Protein AF-A0A1F1ZCD0-F1 (afdb_monomer_lite)

Structure (mmCIF, N/CA/C/O backbone):
data_AF-A0A1F1ZCD0-F1
#
_entry.id   AF-A0A1F1ZCD0-F1
#
loop_
_atom_site.group_PDB
_atom_site.id
_atom_site.type_symbol
_atom_site.label_atom_id
_atom_site.label_alt_id
_atom_site.label_comp_id
_atom_site.label_asym_id
_atom_site.label_entity_id
_atom_site.label_seq_id
_atom_site.pdbx_PDB_ins_code
_atom_site.Cartn_x
_atom_site.Cartn_y
_atom_site.Cartn_z
_atom_site.occupancy
_atom_site.B_iso_or_equiv
_atom_site.auth_seq_id
_atom_site.auth_comp_id
_atom_site.auth_asym_id
_atom_site.auth_atom_id
_atom_site.pdbx_PDB_model_num
ATOM 1 N N . MET A 1 1 ? 9.016 -6.287 22.571 1.00 32.62 1 MET A N 1
ATOM 2 C CA . MET A 1 1 ? 7.734 -5.557 22.523 1.00 32.62 1 MET A CA 1
ATOM 3 C C . MET A 1 1 ? 7.864 -4.524 21.415 1.00 32.62 1 MET A C 1
ATOM 5 O O . MET A 1 1 ? 8.636 -3.590 21.566 1.00 32.62 1 MET A O 1
ATOM 9 N N . THR A 1 2 ? 7.284 -4.770 20.241 1.00 46.28 2 THR A N 1
ATOM 10 C CA . THR A 1 2 ? 7.393 -3.846 19.101 1.00 46.28 2 THR A CA 1
ATOM 11 C C . THR A 1 2 ? 6.423 -2.695 19.321 1.00 46.28 2 THR A C 1
ATOM 13 O O . THR A 1 2 ? 5.242 -2.937 19.554 1.00 46.28 2 THR A O 1
ATOM 16 N N . VAL A 1 3 ? 6.918 -1.459 19.283 1.00 50.62 3 VAL A N 1
ATOM 17 C CA . VAL A 1 3 ? 6.079 -0.264 19.415 1.00 50.62 3 VAL A CA 1
ATOM 18 C C . VAL A 1 3 ? 5.103 -0.235 18.228 1.00 50.62 3 VAL A C 1
ATOM 20 O O . VAL A 1 3 ? 5.565 -0.312 17.084 1.00 50.62 3 VAL A O 1
ATOM 23 N N . PRO A 1 4 ? 3.777 -0.183 18.448 1.00 58.84 4 PRO A N 1
ATOM 24 C CA . PRO A 1 4 ? 2.829 0.024 17.362 1.00 58.84 4 PRO A CA 1
ATOM 25 C C . PRO A 1 4 ? 3.123 1.377 16.712 1.00 58.84 4 PRO A C 1
ATOM 27 O O . PRO A 1 4 ? 3.091 2.413 17.372 1.00 58.84 4 PRO A O 1
ATOM 30 N N . HIS A 1 5 ? 3.451 1.358 15.423 1.00 78.00 5 HIS A N 1
ATOM 31 C CA . HIS A 1 5 ? 3.676 2.581 14.663 1.00 78.00 5 HIS A CA 1
ATOM 32 C C . HIS A 1 5 ? 2.326 3.061 14.137 1.00 78.00 5 HIS A C 1
ATOM 34 O O . HIS A 1 5 ? 1.617 2.310 13.464 1.00 78.00 5 HIS A O 1
ATOM 40 N N . THR A 1 6 ? 1.956 4.292 14.483 1.00 87.25 6 THR A N 1
ATOM 41 C CA . THR A 1 6 ? 0.772 4.944 13.917 1.00 87.25 6 THR A CA 1
ATOM 42 C C . THR A 1 6 ? 1.203 5.750 12.705 1.00 87.25 6 THR A C 1
ATOM 44 O O . THR A 1 6 ? 2.206 6.459 12.762 1.00 87.25 6 THR A O 1
ATOM 47 N N . ILE A 1 7 ? 0.450 5.630 11.619 1.00 87.25 7 ILE A N 1
ATOM 48 C CA . ILE A 1 7 ? 0.625 6.432 10.410 1.00 87.25 7 ILE A CA 1
ATOM 49 C C . ILE A 1 7 ? -0.662 7.193 10.130 1.00 87.25 7 ILE A C 1
ATOM 51 O O . ILE A 1 7 ? -1.746 6.694 10.428 1.00 87.25 7 ILE A O 1
ATOM 55 N N . THR A 1 8 ? -0.539 8.378 9.544 1.00 88.06 8 THR A N 1
ATOM 56 C CA . THR A 1 8 ? -1.686 9.191 9.138 1.00 88.06 8 THR A CA 1
ATOM 57 C C . THR A 1 8 ? -1.615 9.414 7.640 1.00 88.06 8 THR A C 1
ATOM 59 O O . THR A 1 8 ? -0.640 9.973 7.144 1.00 88.06 8 THR A O 1
ATOM 62 N N . ILE A 1 9 ? -2.643 8.977 6.919 1.00 86.19 9 ILE A N 1
ATOM 63 C CA . ILE A 1 9 ? -2.726 9.076 5.460 1.00 86.19 9 ILE A CA 1
ATOM 64 C C . ILE A 1 9 ? -4.012 9.801 5.116 1.00 86.19 9 ILE A C 1
ATOM 66 O O . ILE A 1 9 ? -5.084 9.396 5.556 1.00 86.19 9 ILE A O 1
ATOM 70 N N . ALA A 1 10 ? -3.897 10.907 4.381 1.00 84.88 10 ALA A N 1
ATOM 71 C CA . ALA A 1 10 ? -5.025 11.778 4.068 1.00 84.88 10 ALA A CA 1
ATOM 72 C C . ALA A 1 10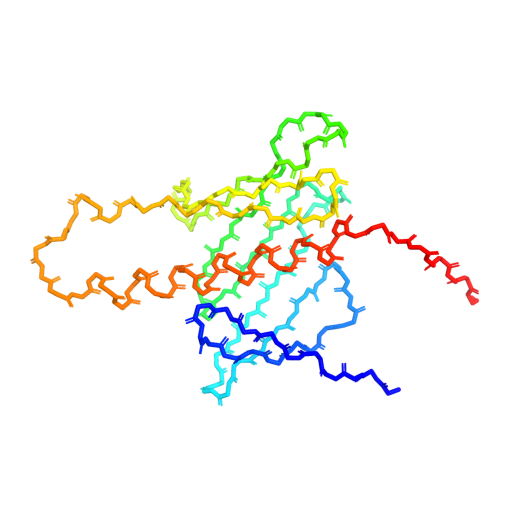 ? -5.867 12.137 5.316 1.00 84.88 10 ALA A C 1
ATOM 74 O O . ALA A 1 10 ? -7.065 12.338 5.216 1.00 84.88 10 ALA A O 1
ATOM 75 N N . GLY A 1 11 ? -5.288 12.207 6.519 1.00 83.50 11 GLY A N 1
ATOM 76 C CA . GLY A 1 11 ? -6.024 12.473 7.768 1.00 83.50 11 GLY A CA 1
ATOM 77 C C . GLY A 1 11 ? -6.704 11.256 8.417 1.00 83.50 11 GLY A C 1
ATOM 78 O O . GLY A 1 11 ? -7.352 11.415 9.447 1.00 83.50 11 GLY A O 1
ATOM 79 N N . VAL A 1 12 ? -6.543 10.049 7.868 1.00 87.00 12 VAL A N 1
ATOM 80 C CA . VAL A 1 12 ? -6.956 8.783 8.491 1.00 87.00 12 VAL A CA 1
ATOM 81 C C . VAL A 1 12 ? -5.775 8.175 9.241 1.00 87.00 12 VAL A C 1
ATOM 83 O O . VAL A 1 12 ? -4.730 7.899 8.651 1.00 87.00 12 VAL A O 1
ATOM 86 N N . SER A 1 13 ? -5.944 7.951 10.545 1.00 90.62 13 SER A N 1
ATOM 87 C CA . SER A 1 13 ? -4.932 7.312 11.391 1.00 90.62 13 SER A CA 1
ATOM 88 C C . SER A 1 13 ? -5.066 5.791 11.366 1.00 90.62 13 SER A C 1
ATOM 90 O O . SER A 1 13 ? -6.146 5.239 11.591 1.00 90.62 13 SER A O 1
ATOM 92 N N . MET A 1 14 ? -3.948 5.104 11.148 1.00 92.31 14 MET A N 1
ATOM 93 C CA . MET A 1 14 ? -3.869 3.649 11.071 1.00 92.31 14 MET A CA 1
ATOM 94 C C . MET A 1 14 ? -2.786 3.134 12.013 1.00 92.31 14 MET A C 1
ATOM 96 O O . MET A 1 14 ? -1.667 3.645 12.034 1.00 92.31 14 MET A O 1
ATOM 100 N N . VAL A 1 15 ? -3.099 2.080 12.761 1.00 91.88 15 VAL A N 1
ATOM 101 C CA . VAL A 1 15 ? -2.141 1.377 13.614 1.00 91.88 15 VAL A CA 1
ATOM 102 C C . VAL A 1 15 ? -1.542 0.218 12.833 1.00 91.88 15 VAL A C 1
ATOM 104 O O . VAL A 1 15 ? -2.240 -0.734 12.470 1.00 91.88 15 VAL A O 1
ATOM 107 N N . VAL A 1 16 ? -0.235 0.273 12.596 1.00 89.00 16 VAL A N 1
ATOM 108 C CA . VAL A 1 16 ? 0.513 -0.789 11.925 1.00 89.00 16 VAL A CA 1
ATOM 109 C C . VAL A 1 16 ? 0.771 -1.926 12.908 1.00 89.00 16 VAL A C 1
ATOM 111 O O . VAL A 1 16 ? 1.359 -1.745 13.974 1.00 89.00 16 VAL A O 1
ATOM 114 N N . LYS A 1 17 ? 0.351 -3.132 12.522 1.00 85.69 17 LYS A N 1
ATOM 115 C CA . LYS A 1 17 ? 0.428 -4.357 13.334 1.00 85.69 17 LYS A CA 1
ATOM 116 C C . LYS A 1 17 ? 1.480 -5.351 12.833 1.00 85.69 17 LYS A C 1
ATOM 118 O O . LYS A 1 17 ? 1.595 -6.448 13.381 1.00 85.69 17 LYS A O 1
ATOM 123 N N . SER A 1 18 ? 2.202 -5.037 11.756 1.00 79.19 18 SER A N 1
ATOM 124 C CA . SER A 1 18 ? 3.161 -5.969 11.158 1.00 79.19 18 SER A CA 1
ATOM 125 C C . SER A 1 18 ? 4.600 -5.721 11.587 1.00 79.19 18 SER A C 1
ATOM 127 O O . SER A 1 18 ? 5.046 -4.590 11.727 1.00 79.19 18 SER A O 1
ATOM 129 N N . THR A 1 19 ? 5.336 -6.821 11.726 1.00 69.00 19 THR A N 1
ATOM 130 C CA . THR A 1 19 ? 6.792 -6.860 11.895 1.00 69.00 19 THR A CA 1
ATOM 131 C C . THR A 1 19 ? 7.498 -7.468 10.680 1.00 69.00 19 THR A C 1
ATOM 133 O O . THR A 1 19 ? 8.717 -7.620 10.689 1.00 69.00 19 THR A O 1
ATOM 136 N N . LYS A 1 20 ? 6.749 -7.854 9.633 1.00 76.12 20 LYS A N 1
ATOM 137 C CA . LYS A 1 20 ? 7.264 -8.560 8.451 1.00 76.12 20 LYS A CA 1
ATOM 138 C C . LYS A 1 20 ? 7.033 -7.737 7.189 1.00 76.12 20 LYS A C 1
ATOM 140 O O . LYS A 1 20 ? 5.891 -7.545 6.778 1.00 76.12 20 LYS A O 1
ATOM 145 N N . ALA A 1 21 ? 8.116 -7.355 6.515 1.00 71.44 21 ALA A N 1
ATOM 146 C CA . ALA A 1 21 ? 8.054 -6.608 5.257 1.00 71.44 21 ALA A CA 1
ATOM 147 C C . ALA A 1 21 ? 7.330 -7.373 4.131 1.00 71.44 21 ALA A C 1
ATOM 149 O O . ALA A 1 21 ? 6.725 -6.781 3.249 1.00 71.44 21 ALA A O 1
ATOM 150 N N . THR A 1 22 ? 7.319 -8.707 4.161 1.00 79.06 22 THR A N 1
ATOM 151 C CA . THR A 1 22 ? 6.613 -9.516 3.152 1.00 79.06 22 THR A CA 1
ATOM 152 C C . THR A 1 22 ? 5.094 -9.542 3.324 1.00 79.06 22 THR A C 1
ATOM 154 O O . THR A 1 22 ? 4.396 -9.986 2.410 1.00 79.06 22 THR A O 1
ATOM 157 N N . HIS A 1 23 ? 4.583 -9.086 4.471 1.00 86.56 23 HIS A N 1
ATOM 158 C CA . HIS A 1 23 ? 3.162 -9.062 4.793 1.00 86.56 23 HIS A CA 1
ATOM 159 C C . HIS A 1 23 ? 2.867 -7.924 5.780 1.00 86.56 23 HIS A C 1
ATOM 161 O O . HIS A 1 23 ? 2.802 -8.126 6.995 1.00 86.56 23 HIS A O 1
ATOM 167 N N . VAL A 1 24 ? 2.705 -6.714 5.257 1.00 89.75 24 VAL A N 1
ATOM 168 C CA . VAL A 1 24 ? 2.372 -5.519 6.038 1.00 89.75 24 VAL A CA 1
ATOM 169 C C . VAL A 1 24 ? 0.877 -5.519 6.346 1.00 89.75 24 VAL A C 1
ATOM 171 O O . VAL A 1 24 ? 0.069 -5.926 5.515 1.00 89.75 24 VAL A O 1
ATOM 174 N N . ARG A 1 25 ? 0.509 -5.109 7.563 1.00 92.56 25 ARG A N 1
ATOM 175 C CA . ARG A 1 25 ? -0.874 -5.079 8.051 1.00 92.56 25 ARG A CA 1
ATOM 176 C C . ARG A 1 25 ? -1.089 -3.838 8.901 1.00 92.56 25 ARG A C 1
ATOM 178 O O . ARG A 1 25 ? -0.258 -3.558 9.769 1.00 92.56 25 ARG A O 1
ATOM 185 N N . ALA A 1 26 ? -2.205 -3.160 8.696 1.00 92.38 26 ALA A N 1
ATOM 186 C CA . ALA A 1 26 ? -2.648 -2.034 9.498 1.00 92.38 26 ALA A CA 1
ATOM 187 C C . ALA A 1 26 ? -4.157 -2.112 9.748 1.00 92.38 26 ALA A C 1
ATOM 189 O O . ALA A 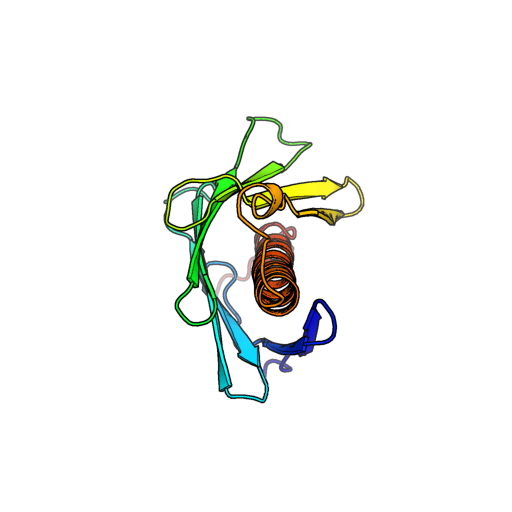1 26 ? -4.887 -2.813 9.046 1.00 92.38 26 ALA A O 1
ATOM 190 N N . SER A 1 27 ? -4.618 -1.405 10.772 1.00 94.56 27 SER A N 1
ATOM 191 C CA . SER A 1 27 ? -6.043 -1.197 11.013 1.00 94.56 27 SER A CA 1
ATOM 192 C C . SER A 1 27 ? -6.295 0.223 11.475 1.00 94.56 27 SER A C 1
ATOM 194 O O . SER A 1 27 ? -5.525 0.751 12.279 1.00 94.56 27 SER A O 1
ATOM 196 N N . THR A 1 28 ? -7.379 0.812 11.009 1.00 92.94 28 THR A N 1
ATOM 197 C CA . THR A 1 28 ? -7.871 2.108 11.474 1.00 92.94 28 THR A CA 1
ATOM 198 C C . THR A 1 28 ? -8.642 1.962 12.788 1.00 92.94 28 THR A C 1
ATOM 200 O O . THR A 1 28 ? -8.891 0.851 13.267 1.00 92.94 28 THR A O 1
ATOM 203 N N . ILE A 1 29 ? -9.009 3.091 13.399 1.00 88.62 29 ILE A N 1
ATOM 204 C CA . ILE A 1 29 ? -9.778 3.102 14.652 1.00 88.62 29 ILE A CA 1
ATOM 205 C C . ILE A 1 29 ? -11.238 2.665 14.470 1.00 88.62 29 ILE A C 1
ATOM 207 O O . ILE A 1 29 ? -11.814 2.082 15.381 1.00 88.62 29 ILE A O 1
ATOM 211 N N . ASP A 1 30 ? -11.808 2.885 13.284 1.00 88.88 30 ASP A N 1
ATOM 212 C CA . ASP A 1 30 ? -13.138 2.412 12.883 1.00 88.88 30 ASP A CA 1
ATOM 213 C C . ASP A 1 30 ? -13.149 0.926 12.480 1.00 88.88 30 ASP A C 1
ATOM 215 O O . ASP A 1 30 ? -14.192 0.386 12.132 1.00 88.88 30 ASP A O 1
ATOM 219 N N . GLY A 1 31 ? -12.004 0.240 12.566 1.00 91.00 31 GLY A N 1
ATOM 220 C CA . GLY A 1 31 ? -11.909 -1.210 12.402 1.00 91.00 31 GLY A CA 1
ATOM 221 C C . GLY A 1 31 ? -11.615 -1.689 10.982 1.00 91.00 31 GLY A C 1
ATOM 222 O O . GLY A 1 31 ? -11.397 -2.889 10.804 1.00 91.00 31 GLY A O 1
ATOM 223 N N . ARG A 1 32 ? -11.522 -0.789 9.993 1.00 94.56 32 ARG A N 1
ATOM 224 C CA . ARG A 1 32 ? -11.119 -1.149 8.626 1.00 94.56 32 ARG A CA 1
ATOM 225 C C . ARG A 1 32 ? -9.717 -1.746 8.629 1.00 94.56 32 ARG A C 1
ATOM 227 O O . ARG A 1 32 ? -8.813 -1.289 9.341 1.00 94.56 32 ARG A O 1
ATOM 234 N N . THR A 1 33 ? -9.523 -2.778 7.818 1.00 95.69 33 THR A N 1
ATOM 235 C CA . THR A 1 33 ? -8.268 -3.535 7.777 1.00 95.69 33 THR A CA 1
ATOM 236 C C . THR A 1 33 ? -7.556 -3.374 6.454 1.00 95.69 33 THR A C 1
ATOM 238 O O . THR A 1 33 ? -8.176 -3.433 5.402 1.00 95.69 33 THR A O 1
ATOM 241 N N . TYR A 1 34 ? -6.236 -3.240 6.518 1.00 95.69 34 TYR A N 1
ATOM 242 C CA . TYR A 1 34 ? -5.400 -3.004 5.352 1.00 95.69 34 TYR A CA 1
ATOM 243 C C . TYR A 1 34 ? -4.231 -3.970 5.369 1.00 95.69 34 TYR A C 1
ATOM 245 O O . TYR A 1 34 ? -3.553 -4.131 6.391 1.00 95.69 34 TYR A O 1
ATOM 253 N N . THR A 1 35 ? -3.980 -4.626 4.244 1.00 95.12 35 THR A N 1
ATOM 254 C CA . THR A 1 35 ? -2.882 -5.579 4.104 1.00 95.12 35 THR A CA 1
ATOM 255 C C . THR A 1 35 ? -2.144 -5.364 2.793 1.00 95.12 35 THR A C 1
ATOM 257 O O . THR A 1 35 ? -2.750 -5.046 1.779 1.00 95.12 35 THR A O 1
ATOM 260 N N . LEU A 1 36 ? -0.826 -5.551 2.807 1.00 92.75 36 LEU A N 1
ATOM 261 C CA . LEU A 1 36 ? 0.003 -5.636 1.609 1.00 92.75 36 LEU A CA 1
ATOM 262 C C . LEU A 1 36 ? 0.862 -6.890 1.722 1.00 92.75 36 LEU A C 1
ATOM 264 O O . LEU A 1 36 ? 1.660 -7.027 2.652 1.00 92.75 36 LEU A O 1
ATOM 268 N N . ARG A 1 37 ? 0.726 -7.809 0.769 1.00 91.31 37 ARG A N 1
ATOM 269 C CA . ARG A 1 37 ? 1.463 -9.075 0.754 1.00 91.31 37 ARG A CA 1
ATOM 270 C C . ARG A 1 37 ? 2.263 -9.251 -0.523 1.00 91.31 37 ARG A C 1
ATOM 272 O O . ARG A 1 37 ? 1.789 -8.974 -1.626 1.00 91.31 37 ARG A O 1
ATOM 279 N N . LYS A 1 38 ? 3.475 -9.779 -0.379 1.00 86.88 38 LYS A N 1
ATOM 280 C CA . LYS A 1 38 ? 4.294 -10.216 -1.510 1.00 86.88 38 LYS A CA 1
ATOM 281 C C . LYS A 1 38 ? 3.618 -11.412 -2.189 1.00 86.88 38 LYS A C 1
ATOM 283 O O . LYS A 1 38 ? 3.196 -12.346 -1.508 1.00 86.88 38 LYS A O 1
ATOM 288 N N . ARG A 1 39 ? 3.514 -11.399 -3.522 1.00 83.38 39 ARG A N 1
ATOM 289 C CA . ARG A 1 39 ? 2.900 -12.496 -4.303 1.00 83.38 39 ARG A CA 1
ATOM 290 C C . ARG A 1 39 ? 3.898 -13.260 -5.175 1.00 83.38 39 ARG A C 1
ATOM 292 O O . ARG A 1 39 ? 3.621 -14.389 -5.557 1.00 83.38 39 ARG A O 1
ATOM 299 N N . SER A 1 40 ? 5.035 -12.662 -5.513 1.00 74.00 40 SER A N 1
ATOM 300 C CA . SER A 1 40 ? 6.080 -13.296 -6.326 1.00 74.00 40 SER A CA 1
ATOM 301 C C . SER A 1 40 ? 7.263 -13.772 -5.480 1.00 74.00 40 SER A C 1
ATOM 303 O O . SER A 1 40 ? 7.457 -13.317 -4.355 1.00 74.00 40 SER A O 1
ATOM 305 N N . ILE A 1 41 ? 8.085 -14.669 -6.033 1.00 62.06 41 ILE A N 1
ATOM 306 C CA . ILE A 1 41 ? 9.357 -15.089 -5.417 1.00 62.06 41 ILE A CA 1
ATOM 307 C C . ILE A 1 41 ? 10.318 -13.890 -5.339 1.00 62.06 41 ILE A C 1
ATOM 309 O O . ILE A 1 41 ? 10.946 -13.644 -4.309 1.00 62.06 41 ILE A O 1
ATOM 313 N N . THR A 1 42 ? 10.346 -13.057 -6.380 1.00 62.97 42 THR A N 1
ATOM 314 C CA . THR A 1 42 ? 11.007 -11.744 -6.387 1.00 62.97 42 THR A CA 1
ATOM 315 C C . THR A 1 42 ? 10.118 -10.680 -5.730 1.00 62.97 42 THR A C 1
ATOM 317 O O . THR A 1 42 ? 8.907 -10.854 -5.629 1.00 62.97 42 THR A O 1
ATOM 320 N N . VAL A 1 43 ? 10.658 -9.546 -5.273 1.00 66.81 43 VAL A N 1
ATOM 321 C CA . VAL A 1 43 ? 9.868 -8.396 -4.749 1.00 66.81 43 VAL A CA 1
ATOM 322 C C . VAL A 1 43 ? 9.186 -7.580 -5.866 1.00 66.81 43 VAL A C 1
ATOM 324 O O . VAL A 1 43 ? 8.981 -6.376 -5.755 1.00 66.81 43 VAL A O 1
ATOM 327 N N . SER A 1 44 ? 8.852 -8.233 -6.981 1.00 75.88 44 SER A N 1
ATOM 328 C CA . SER A 1 44 ? 8.345 -7.583 -8.193 1.00 75.88 44 SER A CA 1
ATOM 329 C C . SER A 1 44 ? 6.830 -7.369 -8.183 1.00 75.88 44 SER A C 1
ATOM 331 O O . SER A 1 44 ? 6.357 -6.488 -8.899 1.00 75.88 44 SER A O 1
ATOM 333 N N . LYS A 1 45 ? 6.071 -8.158 -7.406 1.00 86.94 45 LYS A N 1
ATOM 334 C CA . LYS A 1 45 ? 4.605 -8.101 -7.348 1.00 86.94 45 LYS A CA 1
ATOM 335 C C . LYS A 1 45 ? 4.079 -8.207 -5.918 1.00 86.94 45 LYS A C 1
ATOM 337 O O . LYS A 1 45 ? 4.357 -9.181 -5.209 1.00 86.94 45 LYS A O 1
ATOM 342 N N . TYR A 1 46 ? 3.245 -7.243 -5.553 1.00 90.81 46 TYR A N 1
ATOM 343 C CA . TYR A 1 46 ? 2.497 -7.195 -4.304 1.00 90.81 46 TYR A CA 1
ATOM 344 C C . TYR A 1 46 ? 1.000 -7.126 -4.589 1.00 90.81 46 TYR A C 1
ATOM 346 O O . TYR A 1 46 ? 0.580 -6.633 -5.635 1.00 90.81 46 TYR A O 1
ATOM 354 N N . VAL A 1 47 ? 0.210 -7.646 -3.656 1.00 94.62 47 VAL A N 1
ATOM 355 C CA . VAL A 1 47 ? -1.245 -7.491 -3.634 1.00 94.62 47 VAL A CA 1
ATOM 356 C C . VAL A 1 47 ? -1.613 -6.778 -2.351 1.00 94.62 47 VAL A C 1
ATOM 358 O O . VAL A 1 47 ? -1.140 -7.183 -1.285 1.00 94.62 47 VAL A O 1
ATOM 361 N N . ALA A 1 48 ? -2.429 -5.742 -2.475 1.00 95.62 48 ALA A N 1
ATOM 362 C CA . ALA A 1 48 ? -3.043 -5.073 -1.350 1.00 95.62 48 ALA A CA 1
ATOM 363 C C . ALA A 1 48 ? -4.518 -5.455 -1.248 1.00 95.62 48 ALA A C 1
ATOM 365 O O . ALA A 1 48 ? -5.174 -5.670 -2.267 1.00 95.62 48 ALA A O 1
ATOM 366 N N . ASP A 1 49 ? -4.996 -5.536 -0.018 1.00 96.81 49 ASP A N 1
ATOM 367 C CA . ASP A 1 49 ? -6.410 -5.595 0.329 1.00 96.81 49 ASP A CA 1
ATOM 368 C C . ASP A 1 49 ? -6.652 -4.461 1.322 1.00 96.81 49 ASP A C 1
ATOM 370 O O . ASP A 1 49 ? -6.122 -4.491 2.438 1.00 96.81 49 ASP A O 1
ATOM 374 N N . CYS A 1 50 ? -7.354 -3.432 0.863 1.00 95.62 50 CYS A N 1
ATOM 375 C CA . CYS A 1 50 ? -7.699 -2.247 1.624 1.00 95.62 50 CYS A CA 1
ATOM 376 C C . CYS A 1 50 ? -9.200 -2.297 1.892 1.00 95.62 50 CYS A C 1
ATOM 378 O O . CYS A 1 50 ? -9.996 -1.858 1.069 1.00 95.62 50 CYS A O 1
ATOM 380 N N . ASP A 1 51 ? -9.588 -2.887 3.022 1.00 95.31 51 ASP A N 1
ATOM 381 C CA . ASP A 1 51 ? -10.988 -3.013 3.433 1.00 95.31 51 ASP A CA 1
ATOM 382 C C . ASP A 1 51 ? -11.876 -3.684 2.360 1.00 95.31 51 ASP A C 1
ATOM 384 O O . ASP A 1 51 ? -12.972 -3.229 2.043 1.00 95.31 51 ASP A O 1
ATOM 388 N N . GLY A 1 52 ? -11.364 -4.752 1.738 1.00 94.19 52 GLY A N 1
ATOM 389 C CA . GLY A 1 52 ? -12.019 -5.489 0.657 1.00 94.19 52 GLY A CA 1
ATOM 390 C C . GLY A 1 52 ? -11.702 -4.972 -0.750 1.00 94.19 52 GLY A C 1
ATOM 391 O O . GLY A 1 52 ? -11.972 -5.674 -1.728 1.00 94.19 52 GLY A O 1
ATOM 392 N N . ARG A 1 53 ? -11.095 -3.784 -0.889 1.00 95.69 53 ARG A N 1
ATOM 393 C CA . ARG A 1 53 ? -10.667 -3.229 -2.183 1.00 95.69 53 ARG A CA 1
ATOM 394 C C . ARG A 1 53 ? -9.294 -3.776 -2.554 1.00 95.69 53 ARG A C 1
ATOM 396 O O . ARG A 1 53 ? -8.309 -3.589 -1.838 1.00 95.69 53 ARG A O 1
ATOM 403 N N . ILE A 1 54 ? -9.231 -4.490 -3.675 1.00 96.25 54 ILE A N 1
ATOM 404 C CA . ILE A 1 54 ? -8.028 -5.210 -4.092 1.00 96.25 54 ILE A CA 1
ATOM 405 C C . ILE A 1 54 ? -7.201 -4.374 -5.058 1.00 96.25 54 ILE A C 1
ATOM 407 O O . ILE A 1 54 ? -7.700 -3.916 -6.083 1.00 96.25 54 ILE A O 1
ATOM 411 N N . TYR A 1 55 ? -5.902 -4.291 -4.777 1.00 95.75 55 TYR A N 1
ATOM 412 C CA . TYR A 1 55 ? -4.935 -3.641 -5.651 1.00 95.75 55 TYR A CA 1
ATOM 413 C C . TYR A 1 55 ? -3.743 -4.543 -5.943 1.00 95.75 55 TYR A C 1
ATOM 415 O O . TYR A 1 55 ? -3.344 -5.392 -5.141 1.00 95.75 55 TYR A O 1
ATOM 423 N N . THR A 1 56 ? -3.114 -4.332 -7.094 1.00 95.12 56 THR A N 1
ATOM 424 C CA . THR A 1 56 ? -1.836 -4.953 -7.442 1.00 95.12 56 THR A CA 1
ATOM 425 C C . THR A 1 56 ? -0.777 -3.884 -7.639 1.00 95.12 56 THR A C 1
ATOM 427 O O . THR A 1 56 ? -0.911 -3.043 -8.519 1.00 95.12 56 THR A O 1
ATOM 430 N N . ALA A 1 57 ? 0.324 -3.971 -6.891 1.00 92.25 57 ALA A N 1
ATOM 431 C CA . ALA A 1 57 ? 1.502 -3.139 -7.113 1.00 92.25 57 ALA A CA 1
ATOM 432 C C . ALA A 1 57 ? 2.591 -3.951 -7.824 1.00 92.25 57 ALA A C 1
ATOM 434 O O . ALA A 1 57 ? 3.024 -5.003 -7.334 1.00 92.25 57 ALA A O 1
ATOM 435 N N . ARG A 1 58 ? 3.043 -3.476 -8.985 1.00 90.00 58 ARG A N 1
ATOM 436 C CA . ARG A 1 58 ? 4.056 -4.148 -9.810 1.00 90.00 58 ARG A CA 1
ATOM 437 C C . ARG A 1 58 ? 5.226 -3.226 -10.104 1.00 90.00 58 ARG A C 1
ATOM 439 O O . ARG A 1 58 ? 5.026 -2.062 -10.439 1.00 90.00 58 ARG A O 1
ATOM 446 N N . ARG A 1 59 ? 6.450 -3.748 -10.024 1.00 85.06 59 ARG A N 1
ATOM 447 C CA . ARG A 1 59 ? 7.640 -2.999 -10.450 1.00 85.06 59 ARG A CA 1
ATOM 448 C C . ARG A 1 59 ? 7.607 -2.792 -11.965 1.00 85.06 59 ARG A C 1
ATOM 450 O O . ARG A 1 59 ? 7.336 -3.736 -12.708 1.00 85.06 59 ARG A O 1
ATOM 457 N N . ARG A 1 60 ? 7.915 -1.577 -12.412 1.00 80.06 60 ARG A N 1
ATOM 458 C CA . ARG A 1 60 ? 8.100 -1.237 -13.828 1.00 80.06 60 ARG A CA 1
ATOM 459 C C . ARG A 1 60 ? 9.504 -0.709 -14.054 1.00 80.06 60 ARG A C 1
ATOM 461 O O . ARG A 1 60 ? 9.973 0.147 -13.316 1.00 80.06 60 ARG A O 1
ATOM 468 N N . GLY A 1 61 ? 10.137 -1.215 -15.107 1.00 65.56 61 GLY A N 1
ATOM 469 C CA . GLY A 1 61 ? 11.521 -0.897 -15.440 1.00 65.56 61 GLY A CA 1
ATOM 470 C C . GLY A 1 61 ? 12.532 -1.770 -14.694 1.00 65.56 61 GLY A C 1
ATOM 471 O O . GLY A 1 61 ? 12.275 -2.293 -13.609 1.00 65.56 61 GLY A O 1
ATOM 472 N N . SER A 1 62 ? 13.693 -1.947 -15.319 1.00 57.66 62 SER A N 1
ATOM 473 C CA . SER A 1 62 ? 14.833 -2.711 -14.802 1.00 57.66 62 SER A CA 1
ATOM 474 C C . SER A 1 62 ? 15.849 -1.841 -14.057 1.00 57.66 62 SER A C 1
ATOM 476 O O . SER A 1 62 ? 16.817 -2.376 -13.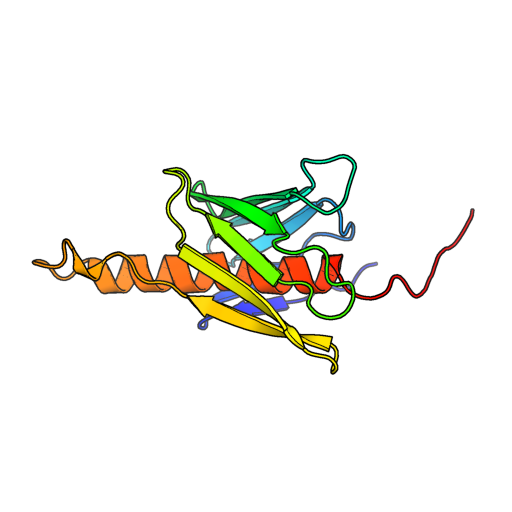521 1.00 57.66 62 SER A O 1
ATOM 478 N N . SER A 1 63 ? 15.640 -0.517 -14.003 1.00 63.16 63 SER A N 1
ATOM 479 C CA . SER A 1 63 ? 16.606 0.405 -13.406 1.00 63.16 63 SER A CA 1
ATOM 480 C C . SER A 1 63 ? 16.773 0.132 -11.902 1.00 63.16 63 SER A C 1
ATOM 482 O O . SER A 1 63 ? 15.782 0.127 -11.158 1.00 63.1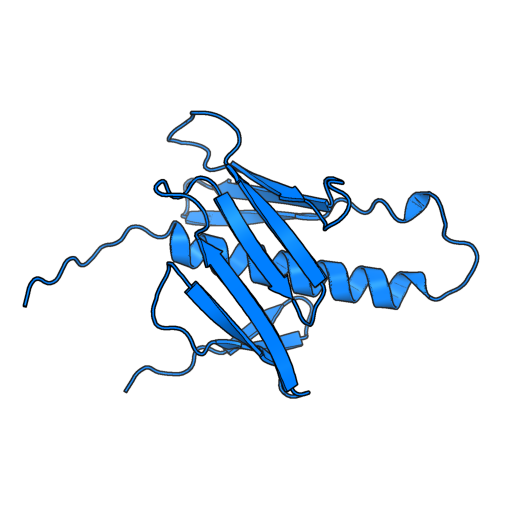6 63 SER A O 1
ATOM 484 N N . PRO A 1 64 ? 18.009 -0.097 -11.423 1.00 60.50 64 PRO A N 1
ATOM 485 C CA . PRO A 1 64 ? 18.307 -0.186 -9.995 1.00 60.50 64 PRO A CA 1
ATOM 486 C C . PRO A 1 64 ? 18.105 1.148 -9.267 1.00 60.50 64 PRO A C 1
ATOM 488 O O . PRO A 1 64 ? 17.828 1.135 -8.071 1.00 60.50 64 PRO A O 1
ATOM 491 N N . LEU A 1 65 ? 18.228 2.266 -9.995 1.00 59.81 65 LEU A N 1
ATOM 492 C CA . LEU A 1 65 ? 18.205 3.631 -9.461 1.00 59.81 65 LEU A CA 1
ATOM 493 C C . LEU A 1 65 ? 16.784 4.178 -9.281 1.00 59.81 65 LEU A C 1
ATOM 495 O O . LEU A 1 65 ? 16.546 4.948 -8.362 1.00 59.81 65 LEU A O 1
ATOM 499 N N . HIS A 1 66 ? 15.832 3.731 -10.106 1.00 62.16 66 HIS A N 1
ATOM 500 C CA . HIS A 1 66 ? 14.433 4.165 -10.043 1.00 62.16 66 HIS A CA 1
ATOM 501 C C . HIS A 1 66 ? 13.533 2.962 -9.769 1.00 62.16 66 HIS A C 1
ATOM 503 O O . HIS A 1 66 ? 13.183 2.187 -10.666 1.00 62.16 66 HIS A O 1
ATOM 509 N N . LYS A 1 67 ? 13.160 2.772 -8.500 1.00 74.19 67 LYS A N 1
ATOM 510 C CA . LYS A 1 67 ? 12.228 1.713 -8.086 1.00 74.19 67 LYS A CA 1
ATOM 511 C C . LYS A 1 67 ? 10.784 2.170 -8.313 1.00 74.19 67 LYS A C 1
ATOM 513 O O . LYS A 1 67 ? 10.030 2.385 -7.369 1.00 74.19 67 LYS A O 1
ATOM 518 N N . ARG A 1 68 ? 10.383 2.308 -9.580 1.00 85.50 68 ARG A N 1
ATOM 519 C CA . ARG A 1 68 ? 9.005 2.675 -9.926 1.00 85.50 68 ARG A CA 1
ATOM 520 C C . ARG A 1 68 ? 8.054 1.489 -9.777 1.00 85.50 68 ARG A C 1
ATOM 522 O O . ARG A 1 68 ? 8.360 0.372 -10.216 1.00 85.50 68 ARG A O 1
ATOM 529 N N . ARG A 1 69 ? 6.869 1.731 -9.213 1.00 88.50 69 ARG A N 1
ATOM 530 C CA . ARG A 1 69 ? 5.750 0.781 -9.246 1.00 88.50 69 ARG A CA 1
ATOM 531 C C . ARG A 1 69 ? 4.505 1.396 -9.846 1.00 88.50 69 ARG A C 1
ATOM 533 O O . ARG A 1 69 ? 4.206 2.563 -9.635 1.00 88.50 69 ARG A O 1
ATOM 540 N N . GLU A 1 70 ? 3.784 0.563 -10.575 1.00 93.00 70 GLU A N 1
ATOM 541 C CA . GLU A 1 70 ? 2.413 0.823 -10.999 1.00 93.00 70 GLU A CA 1
ATOM 542 C C . GLU A 1 70 ? 1.465 0.131 -10.027 1.00 93.00 70 GLU A C 1
ATOM 544 O O . GLU A 1 70 ? 1.687 -1.036 -9.687 1.00 93.00 70 GLU A O 1
ATOM 549 N N . ILE A 1 71 ? 0.425 0.845 -9.605 1.00 93.50 71 ILE A N 1
ATOM 550 C CA . ILE A 1 71 ? -0.657 0.336 -8.771 1.00 93.50 71 ILE A CA 1
ATOM 551 C C . ILE A 1 71 ? -1.906 0.228 -9.640 1.00 93.50 71 ILE A C 1
ATOM 553 O O . ILE A 1 71 ? -2.340 1.201 -10.258 1.00 93.50 71 ILE A O 1
ATOM 557 N N . MET A 1 72 ? -2.452 -0.978 -9.702 1.00 94.62 72 MET A N 1
ATOM 558 C CA . MET A 1 72 ? -3.646 -1.310 -10.466 1.00 94.62 72 MET A CA 1
ATOM 559 C C . MET A 1 72 ? -4.787 -1.675 -9.530 1.00 94.62 72 MET A C 1
ATOM 561 O O . MET A 1 72 ? -4.535 -2.348 -8.529 1.00 94.62 72 MET A O 1
ATOM 565 N N . ASP A 1 73 ? -6.006 -1.271 -9.871 1.00 94.62 73 ASP A N 1
ATOM 566 C CA . ASP A 1 73 ? -7.224 -1.731 -9.200 1.00 94.62 73 ASP A CA 1
ATOM 567 C C . ASP A 1 73 ? -7.574 -3.186 -9.580 1.00 94.62 73 ASP A C 1
ATOM 569 O O . ASP A 1 73 ? -6.841 -3.867 -10.313 1.00 94.62 73 ASP A O 1
ATOM 573 N N . ALA A 1 74 ? -8.695 -3.681 -9.053 1.00 91.50 74 ALA A N 1
ATOM 574 C CA . ALA A 1 74 ? -9.193 -5.027 -9.322 1.00 91.50 74 ALA A CA 1
ATOM 575 C C . ALA A 1 74 ? -9.598 -5.246 -10.793 1.00 91.50 74 ALA A C 1
ATOM 577 O O . ALA A 1 74 ? -9.478 -6.367 -11.290 1.00 91.50 74 ALA A O 1
ATOM 578 N N . ASP A 1 75 ? -10.001 -4.182 -11.492 1.00 91.38 75 ASP A N 1
ATOM 579 C CA . ASP A 1 75 ? -10.364 -4.199 -12.913 1.00 91.38 75 ASP A CA 1
ATOM 580 C C . ASP A 1 75 ? -9.130 -4.121 -13.834 1.00 91.38 75 ASP A C 1
A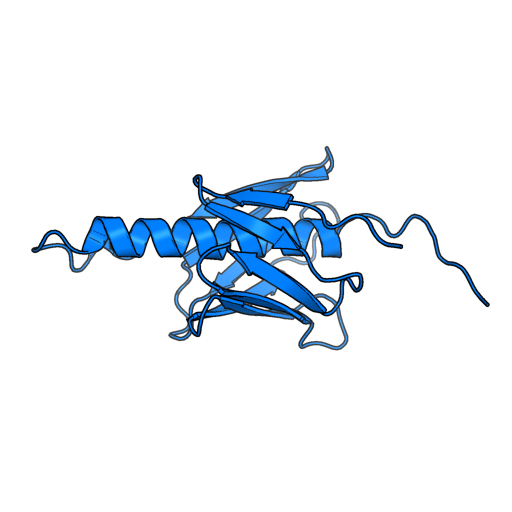TOM 582 O O . ASP A 1 75 ? -9.239 -4.212 -15.058 1.00 91.38 75 ASP A O 1
ATOM 586 N N . GLY A 1 76 ? -7.934 -3.965 -13.258 1.00 89.94 76 GLY A N 1
ATOM 587 C CA . GLY A 1 76 ? -6.674 -3.838 -13.983 1.00 89.94 76 GLY A CA 1
ATOM 588 C C . GLY A 1 76 ? -6.392 -2.428 -14.506 1.00 89.94 76 GLY A C 1
ATOM 589 O O . GLY A 1 76 ? -5.453 -2.256 -15.291 1.00 89.94 76 GLY A O 1
ATOM 590 N N . ARG A 1 77 ? -7.156 -1.416 -14.079 1.00 92.50 77 ARG A N 1
ATOM 591 C CA . ARG A 1 77 ? -6.902 -0.012 -14.422 1.00 92.50 77 ARG A CA 1
ATOM 592 C C . ARG A 1 77 ? -5.769 0.537 -13.574 1.00 92.50 77 ARG A C 1
ATOM 594 O O . ARG A 1 77 ? -5.633 0.214 -12.397 1.00 92.50 77 ARG A O 1
ATOM 601 N N . LEU A 1 78 ? -4.943 1.385 -14.177 1.00 92.88 78 LEU A N 1
ATOM 602 C CA . LEU A 1 78 ? -3.886 2.093 -13.465 1.00 92.88 78 LEU A CA 1
ATOM 603 C C . LEU A 1 78 ? -4.514 3.211 -12.626 1.00 92.88 78 LEU A C 1
ATOM 605 O O . LEU A 1 78 ? -5.125 4.115 -13.186 1.00 92.88 78 LEU A O 1
ATOM 609 N N . VAL A 1 79 ? -4.336 3.147 -11.310 1.00 93.81 79 VAL A N 1
ATOM 610 C CA . VAL A 1 79 ? -4.896 4.119 -10.350 1.00 93.81 79 VAL A CA 1
ATOM 611 C C . VAL A 1 79 ? -3.821 4.907 -9.610 1.00 93.81 79 VAL A C 1
ATOM 613 O O . VAL A 1 79 ? -4.103 5.901 -8.952 1.00 93.81 79 VAL A O 1
ATOM 616 N N . GLY A 1 80 ? -2.557 4.508 -9.740 1.00 92.12 80 GLY A N 1
ATOM 617 C CA . GLY A 1 80 ? -1.458 5.304 -9.226 1.00 92.12 80 GLY A CA 1
ATOM 618 C C . GLY A 1 80 ? -0.092 4.748 -9.576 1.00 92.12 80 GLY A C 1
ATOM 619 O O . GLY A 1 80 ? 0.057 3.612 -10.041 1.00 92.12 80 GLY A O 1
ATOM 620 N N . THR A 1 81 ? 0.931 5.554 -9.332 1.00 91.50 81 THR A N 1
ATOM 621 C CA . THR A 1 81 ? 2.324 5.124 -9.431 1.00 91.50 81 THR A CA 1
ATOM 622 C C . THR A 1 81 ? 3.131 5.612 -8.248 1.00 91.50 81 THR A C 1
ATOM 624 O O . THR A 1 81 ? 2.905 6.716 -7.766 1.00 91.50 81 THR A O 1
ATOM 627 N N . THR A 1 82 ? 4.097 4.806 -7.816 1.00 88.50 82 THR A N 1
ATOM 628 C CA . THR A 1 82 ? 5.082 5.219 -6.816 1.00 88.50 82 THR A CA 1
ATOM 629 C C . THR A 1 82 ? 6.460 5.304 -7.442 1.00 88.50 82 THR A C 1
ATOM 631 O O . THR A 1 82 ? 6.836 4.402 -8.197 1.00 88.50 82 THR A O 1
ATOM 634 N N . GLU A 1 83 ? 7.245 6.298 -7.059 1.00 84.50 83 GLU A N 1
ATOM 635 C CA . GLU A 1 83 ? 8.657 6.398 -7.410 1.00 84.50 83 GLU A CA 1
ATOM 636 C C . GLU A 1 83 ? 9.489 6.654 -6.155 1.00 84.50 83 GLU A C 1
ATOM 638 O O . GLU A 1 83 ? 9.177 7.531 -5.356 1.00 84.50 83 GLU A O 1
ATOM 643 N N . SER A 1 84 ? 10.526 5.842 -5.943 1.00 76.25 84 SER A N 1
ATOM 644 C CA . SER A 1 84 ? 11.494 6.107 -4.880 1.00 76.25 84 SER A CA 1
ATOM 645 C C . SER A 1 84 ? 12.480 7.171 -5.343 1.00 76.25 84 SER A C 1
ATOM 647 O O . SER A 1 84 ? 13.063 7.025 -6.418 1.00 76.25 84 SER A O 1
ATOM 649 N N . THR A 1 85 ? 12.708 8.188 -4.519 1.00 72.38 85 THR A N 1
ATOM 650 C CA . THR A 1 85 ? 13.733 9.202 -4.768 1.00 72.38 85 THR A CA 1
ATOM 651 C C . THR A 1 85 ? 15.094 8.741 -4.224 1.00 72.38 85 THR A C 1
ATOM 653 O O . THR A 1 85 ? 15.147 7.857 -3.358 1.00 72.38 85 THR A O 1
ATOM 656 N N . PRO A 1 86 ? 16.216 9.324 -4.693 1.00 67.94 86 PRO A N 1
ATOM 657 C CA . PRO A 1 86 ? 17.551 9.020 -4.168 1.00 67.94 86 PRO A CA 1
ATOM 658 C C . PRO A 1 86 ? 17.695 9.238 -2.654 1.00 67.94 86 PRO A C 1
ATOM 660 O O . PRO A 1 86 ? 18.439 8.505 -2.006 1.00 67.94 86 PRO A O 1
ATOM 663 N N . ASP A 1 87 ? 16.935 10.178 -2.085 1.00 69.81 87 ASP A N 1
ATOM 664 C CA . ASP A 1 87 ? 16.932 10.490 -0.648 1.00 69.81 87 ASP A CA 1
ATOM 665 C C . ASP A 1 87 ? 16.133 9.478 0.194 1.00 69.81 87 ASP A C 1
ATOM 667 O O . ASP A 1 87 ? 15.985 9.635 1.405 1.00 69.81 87 ASP A O 1
ATOM 671 N N . GLY A 1 88 ? 15.595 8.427 -0.434 1.00 66.94 88 GLY A N 1
ATOM 672 C CA . GLY A 1 88 ? 14.822 7.383 0.237 1.00 66.94 88 GLY A CA 1
ATOM 673 C C . GLY A 1 88 ? 13.352 7.734 0.469 1.00 66.94 88 GLY A C 1
ATOM 674 O O . GLY A 1 88 ? 12.646 6.959 1.118 1.00 66.94 88 GLY A O 1
ATOM 675 N N . ASN A 1 89 ? 12.868 8.853 -0.079 1.00 74.25 89 ASN A N 1
ATOM 676 C CA . ASN A 1 89 ? 11.445 9.184 -0.067 1.00 74.25 89 ASN A CA 1
ATOM 677 C C . ASN A 1 89 ? 10.692 8.367 -1.123 1.00 74.25 89 ASN A C 1
ATOM 679 O O . ASN A 1 89 ? 11.281 7.836 -2.066 1.00 74.25 89 ASN A O 1
ATOM 683 N N . ILE A 1 90 ? 9.371 8.271 -0.967 1.00 78.50 90 ILE A N 1
ATOM 684 C CA . ILE A 1 90 ? 8.483 7.743 -2.002 1.00 78.50 90 ILE A CA 1
ATOM 685 C C . ILE A 1 90 ? 7.522 8.843 -2.420 1.00 78.50 90 ILE A C 1
ATOM 687 O O . ILE A 1 90 ? 6.760 9.352 -1.602 1.00 78.50 90 ILE A O 1
ATOM 691 N N . GLU A 1 91 ? 7.539 9.159 -3.705 1.00 86.75 91 GLU A N 1
ATOM 692 C CA . GLU A 1 91 ? 6.537 9.995 -4.346 1.00 86.75 91 GLU A CA 1
ATOM 693 C C . GLU A 1 91 ? 5.379 9.112 -4.810 1.00 86.75 91 GLU A C 1
ATOM 695 O O . GLU A 1 91 ? 5.592 8.074 -5.441 1.00 86.75 91 GLU A O 1
ATOM 700 N N . LEU A 1 92 ? 4.152 9.512 -4.475 1.00 89.25 92 LEU A N 1
ATOM 701 C CA . LEU A 1 92 ? 2.919 8.867 -4.913 1.00 89.25 92 LEU A CA 1
ATOM 702 C C . LEU A 1 92 ? 2.184 9.810 -5.864 1.00 89.25 92 LEU A C 1
ATOM 704 O O . LEU A 1 92 ? 1.834 10.927 -5.495 1.00 89.25 92 LEU A O 1
ATOM 708 N N . THR A 1 93 ? 1.903 9.327 -7.068 1.00 90.12 93 THR A N 1
ATOM 709 C CA . THR A 1 93 ? 0.987 9.975 -8.006 1.00 90.12 93 THR A CA 1
ATOM 710 C C . THR A 1 93 ? -0.312 9.187 -8.026 1.00 90.12 93 THR A C 1
ATOM 712 O O . THR A 1 93 ? -0.304 8.011 -8.399 1.00 90.12 93 THR A O 1
ATOM 715 N N . VAL A 1 94 ? -1.412 9.827 -7.637 1.00 89.25 94 VAL A N 1
ATOM 716 C CA . VAL A 1 94 ? -2.767 9.280 -7.765 1.00 89.25 94 VAL A CA 1
ATOM 717 C C . VAL A 1 94 ? -3.287 9.601 -9.162 1.00 89.25 94 VAL A C 1
ATOM 719 O O . VAL A 1 94 ? -3.135 10.722 -9.644 1.00 89.25 94 VAL A O 1
ATOM 722 N N . ILE A 1 95 ? -3.845 8.599 -9.834 1.00 88.06 95 ILE A N 1
ATOM 723 C CA . ILE A 1 95 ? -4.437 8.734 -11.163 1.00 88.06 95 ILE A CA 1
ATOM 724 C C . ILE A 1 95 ? -5.932 8.530 -10.990 1.00 88.06 95 ILE A C 1
ATOM 726 O O . ILE A 1 95 ? -6.410 7.400 -10.884 1.00 88.06 95 ILE A O 1
ATOM 730 N N . ASP A 1 96 ? -6.651 9.644 -10.932 1.00 72.25 96 ASP A N 1
ATOM 731 C CA . AS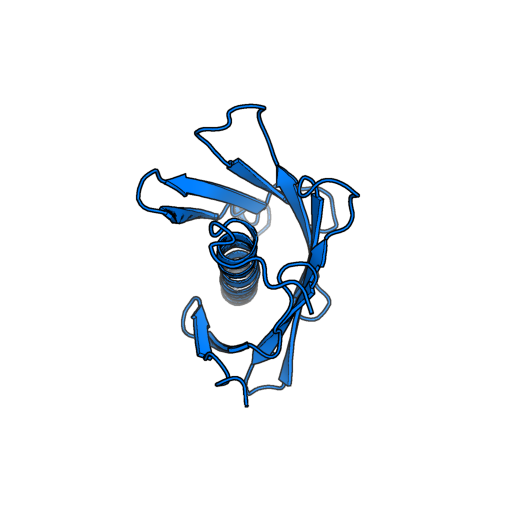P A 1 96 ? -8.098 9.626 -10.837 1.00 72.25 96 ASP A CA 1
ATOM 732 C C . ASP A 1 96 ? -8.717 9.334 -12.214 1.00 72.25 96 ASP A C 1
ATOM 734 O O . ASP A 1 96 ? -8.611 10.124 -13.154 1.00 72.25 96 ASP A O 1
ATOM 738 N N . ASN A 1 97 ? -9.357 8.171 -12.333 1.00 68.50 97 ASN A N 1
ATOM 739 C CA . ASN A 1 97 ? -10.102 7.774 -13.530 1.00 68.50 97 ASN A CA 1
ATOM 740 C C . ASN A 1 97 ? -11.602 8.132 -13.427 1.00 68.50 97 ASN A C 1
ATOM 742 O O . ASN A 1 97 ? -12.355 7.896 -14.377 1.00 68.50 97 ASN A O 1
ATOM 746 N N . SER A 1 98 ? -12.047 8.721 -12.309 1.00 58.94 98 SER A N 1
ATOM 747 C CA . SER A 1 98 ? -13.449 9.063 -12.018 1.00 58.94 98 SER A CA 1
ATOM 748 C C . SER A 1 98 ? -13.988 10.205 -12.881 1.00 58.94 98 SER A C 1
ATOM 750 O O . SER A 1 98 ? -15.204 10.391 -12.977 1.00 58.94 98 SER A O 1
ATOM 752 N N . ALA A 1 99 ? -13.114 10.907 -13.613 1.00 51.19 99 ALA A N 1
ATOM 753 C CA . ALA A 1 99 ? -13.482 11.948 -14.575 1.00 51.19 99 ALA A CA 1
ATOM 754 C C . ALA A 1 99 ? -14.434 11.472 -15.695 1.00 51.19 99 ALA A C 1
ATOM 756 O O . ALA A 1 99 ? -14.974 12.299 -16.425 1.00 51.19 99 ALA A O 1
ATOM 757 N N . THR A 1 100 ? -14.683 10.164 -15.834 1.00 48.28 100 THR A N 1
ATOM 758 C CA . THR A 1 100 ? -15.634 9.632 -16.822 1.00 48.28 100 THR A CA 1
ATOM 759 C C . THR A 1 100 ? -17.070 9.431 -16.321 1.00 48.28 100 THR A C 1
ATOM 761 O O . THR A 1 100 ? -17.928 9.219 -17.168 1.00 48.28 100 THR A O 1
ATOM 764 N N . ASN A 1 101 ? -17.383 9.550 -15.016 1.00 44.91 101 ASN A N 1
ATOM 765 C CA . ASN A 1 101 ? -18.730 9.220 -14.493 1.00 44.91 101 ASN A CA 1
ATOM 766 C C . ASN A 1 101 ? -19.277 10.130 -13.365 1.00 44.91 101 ASN A C 1
ATOM 768 O O . ASN A 1 101 ? -20.186 9.727 -12.639 1.00 44.91 101 ASN A O 1
ATOM 772 N N . SER A 1 102 ? -18.790 11.360 -13.196 1.00 44.09 102 SER A N 1
ATOM 773 C CA . SER A 1 102 ? -19.236 12.218 -12.083 1.00 44.09 102 SER A CA 1
ATOM 774 C C . SER A 1 102 ? -20.353 13.186 -12.475 1.00 44.09 102 SER A C 1
ATOM 776 O O . SER A 1 102 ? -20.129 14.364 -12.739 1.00 44.09 102 SER A O 1
ATOM 778 N N . ALA A 1 103 ? -21.587 12.683 -12.436 1.00 44.53 103 ALA A N 1
ATOM 779 C CA . ALA A 1 103 ? -22.803 13.480 -12.307 1.00 44.53 103 ALA A CA 1
ATOM 780 C C . ALA A 1 103 ? -23.622 12.968 -11.111 1.00 44.53 103 ALA A C 1
ATOM 782 O O . ALA A 1 103 ? -24.692 12.407 -11.298 1.00 44.53 103 ALA A O 1
ATOM 783 N N . THR A 1 104 ? -23.081 13.052 -9.889 1.00 47.56 104 THR A N 1
ATOM 784 C CA . THR A 1 104 ? -23.789 13.088 -8.582 1.00 47.56 104 THR A CA 1
ATOM 785 C C . THR A 1 104 ? -22.744 13.012 -7.456 1.00 47.56 104 THR A C 1
ATOM 787 O O . THR A 1 104 ? -21.738 12.325 -7.592 1.00 47.56 104 THR A O 1
ATOM 790 N N . GLY A 1 105 ? -22.936 13.746 -6.353 1.00 44.47 105 GLY A N 1
ATOM 791 C CA . GLY A 1 105 ? -21.932 14.038 -5.308 1.00 44.47 105 GLY A CA 1
ATOM 792 C C . GLY A 1 105 ? -21.414 12.883 -4.427 1.00 44.47 105 GLY A C 1
ATOM 793 O O . GLY A 1 105 ? -21.159 13.107 -3.250 1.00 44.47 105 GLY A O 1
ATOM 794 N N . SER A 1 106 ? -21.232 11.674 -4.969 1.00 51.41 106 SER A N 1
ATOM 795 C CA . SER A 1 106 ? -20.586 10.524 -4.307 1.00 51.41 106 SER A CA 1
ATOM 796 C C . SER A 1 106 ? -19.087 10.389 -4.624 1.00 51.41 106 SER A C 1
ATOM 798 O O . SER A 1 106 ? -18.407 9.585 -3.986 1.00 51.41 106 SER A O 1
ATOM 800 N N . ALA A 1 107 ? -18.567 11.158 -5.587 1.00 56.56 107 ALA A N 1
ATOM 801 C CA . ALA A 1 107 ? -17.167 11.089 -6.017 1.00 56.56 107 ALA A CA 1
ATOM 802 C C . ALA A 1 107 ? -16.189 11.412 -4.873 1.00 56.56 107 ALA A C 1
ATOM 804 O O . ALA A 1 107 ? -15.282 10.639 -4.604 1.00 56.56 107 ALA A O 1
ATOM 805 N N . ALA A 1 108 ? -16.469 12.454 -4.081 1.00 58.34 108 ALA A N 1
ATOM 806 C CA . ALA A 1 108 ? -15.558 12.921 -3.031 1.00 58.34 108 ALA A CA 1
ATOM 807 C C . ALA A 1 108 ? -15.266 11.888 -1.921 1.00 58.34 108 ALA A C 1
ATOM 809 O O . ALA A 1 108 ? -14.197 11.924 -1.312 1.00 58.34 108 ALA A O 1
ATOM 810 N N . ALA A 1 109 ? -16.206 10.980 -1.626 1.00 60.12 109 ALA A N 1
ATOM 811 C CA . ALA A 1 109 ? -15.974 9.906 -0.659 1.00 60.12 109 ALA A CA 1
ATOM 812 C C . ALA A 1 109 ? -15.109 8.786 -1.261 1.00 60.12 109 ALA A C 1
ATOM 814 O O . ALA A 1 109 ? -14.191 8.313 -0.597 1.00 60.12 109 ALA A O 1
ATOM 815 N N . GLY A 1 110 ? -15.365 8.414 -2.521 1.00 62.53 110 GLY A N 1
ATOM 816 C CA . GLY A 1 110 ? -14.570 7.423 -3.252 1.00 62.53 110 GLY A CA 1
ATOM 817 C C . GLY A 1 110 ? -13.139 7.892 -3.517 1.00 62.53 110 GLY A C 1
ATOM 818 O O . GLY A 1 110 ? -12.200 7.136 -3.283 1.00 62.53 110 GLY A O 1
ATOM 819 N N . ASP A 1 111 ? -12.962 9.160 -3.892 1.00 72.88 111 ASP A N 1
ATOM 820 C CA . ASP A 1 111 ? -11.648 9.779 -4.106 1.00 72.88 111 ASP A CA 1
ATOM 821 C C . ASP A 1 111 ? -10.816 9.739 -2.819 1.00 72.88 111 ASP A C 1
ATOM 823 O O . ASP A 1 111 ? -9.636 9.391 -2.816 1.00 72.88 111 ASP A O 1
ATOM 827 N N . ARG A 1 112 ? -11.466 10.006 -1.683 1.00 80.94 112 ARG A N 1
ATOM 828 C CA . ARG A 1 112 ? -10.820 9.980 -0.373 1.00 80.94 112 ARG A CA 1
ATOM 829 C C . ARG A 1 112 ? -10.458 8.570 0.090 1.00 80.94 112 ARG A C 1
ATOM 831 O O . ARG A 1 112 ? -9.440 8.406 0.757 1.00 80.94 112 ARG A O 1
ATOM 838 N N . GLU A 1 113 ? -11.259 7.560 -0.242 1.00 88.69 113 GLU A N 1
ATOM 839 C CA . GLU A 1 113 ? -10.896 6.159 0.006 1.00 88.69 113 GLU A CA 1
ATOM 840 C C . GLU A 1 113 ? -9.725 5.722 -0.875 1.00 88.69 113 GLU A C 1
ATOM 842 O O . GLU A 1 113 ? -8.799 5.087 -0.372 1.00 88.69 113 GLU A O 1
ATOM 847 N N . LEU A 1 114 ? -9.704 6.136 -2.145 1.00 89.69 114 LEU A N 1
ATOM 848 C CA . LEU A 1 114 ? -8.586 5.874 -3.047 1.00 89.69 114 LEU A CA 1
ATOM 849 C C . LEU A 1 114 ? -7.284 6.504 -2.528 1.00 89.69 114 LEU A C 1
ATOM 851 O O . LEU A 1 114 ? -6.260 5.824 -2.468 1.00 89.69 114 LEU A O 1
ATOM 855 N N . ASP A 1 115 ? -7.318 7.762 -2.086 1.00 90.06 115 ASP A N 1
ATOM 856 C CA . ASP A 1 115 ? -6.154 8.437 -1.499 1.00 90.06 115 ASP A CA 1
ATOM 857 C C . ASP A 1 115 ? -5.604 7.689 -0.274 1.00 90.06 115 ASP A C 1
ATOM 859 O O . ASP A 1 115 ? -4.388 7.520 -0.122 1.00 90.06 115 ASP A O 1
ATOM 863 N N . VAL A 1 116 ? -6.495 7.212 0.603 1.00 91.81 116 VAL A N 1
ATOM 864 C CA . VAL A 1 116 ? -6.118 6.443 1.799 1.00 91.81 116 VAL A CA 1
ATOM 865 C C . VAL A 1 116 ? -5.520 5.092 1.414 1.00 91.81 116 VAL A C 1
ATOM 867 O O . VAL A 1 116 ? -4.456 4.722 1.921 1.00 91.81 116 VAL A O 1
ATOM 870 N N . ASP A 1 117 ? -6.160 4.376 0.493 1.00 94.75 117 ASP A N 1
ATOM 871 C CA . ASP A 1 117 ? -5.713 3.071 0.018 1.00 94.75 117 ASP A CA 1
ATOM 872 C C . ASP A 1 117 ? -4.324 3.170 -0.636 1.00 94.75 117 ASP A C 1
ATOM 874 O O . ASP A 1 117 ? -3.403 2.425 -0.283 1.00 94.75 117 ASP A O 1
ATOM 878 N N . LEU A 1 118 ? -4.142 4.115 -1.563 1.00 93.75 118 LEU A N 1
ATOM 879 C CA . LEU A 1 118 ? -2.883 4.303 -2.281 1.00 93.75 118 LEU A CA 1
ATOM 880 C C . LEU A 1 118 ? -1.774 4.819 -1.367 1.00 93.75 118 LEU A C 1
ATOM 882 O O . LEU A 1 118 ? -0.631 4.369 -1.487 1.00 93.75 118 LEU A O 1
ATOM 886 N N . GLY A 1 119 ? -2.095 5.696 -0.414 1.00 91.56 119 GLY A N 1
ATOM 887 C CA . GLY A 1 119 ? -1.141 6.138 0.596 1.00 91.56 119 GLY A CA 1
ATOM 888 C C . GLY A 1 119 ? -0.687 4.996 1.510 1.00 91.56 119 GLY A C 1
ATOM 889 O O . GLY A 1 119 ? 0.508 4.887 1.798 1.00 91.56 119 GLY A O 1
ATOM 890 N N . PHE A 1 120 ? -1.589 4.082 1.894 1.00 93.06 120 PHE A N 1
ATOM 891 C CA . PHE A 1 120 ? -1.215 2.879 2.645 1.00 93.06 120 PHE A CA 1
ATOM 892 C C . PHE A 1 120 ? -0.281 1.987 1.825 1.00 93.06 120 PHE A C 1
ATOM 894 O O . PHE A 1 120 ? 0.748 1.539 2.335 1.00 93.06 120 PHE A O 1
ATOM 901 N N . ILE A 1 121 ? -0.602 1.754 0.549 1.00 92.88 121 ILE A N 1
ATOM 902 C CA . ILE A 1 121 ? 0.218 0.937 -0.352 1.00 92.88 121 ILE A CA 1
ATOM 903 C C . ILE A 1 121 ? 1.610 1.553 -0.524 1.00 92.88 121 ILE A C 1
ATOM 905 O O . ILE A 1 121 ? 2.605 0.843 -0.379 1.00 92.88 121 ILE A O 1
ATOM 909 N N . ALA A 1 122 ? 1.702 2.859 -0.789 1.00 90.00 122 ALA A N 1
ATOM 910 C CA . ALA A 1 122 ? 2.971 3.564 -0.959 1.00 90.00 122 ALA A CA 1
ATOM 911 C C . ALA A 1 122 ? 3.833 3.509 0.310 1.00 90.00 122 ALA A C 1
ATOM 913 O O . ALA A 1 122 ? 5.012 3.156 0.243 1.00 90.00 122 ALA A O 1
ATOM 914 N N . TRP A 1 123 ? 3.236 3.769 1.476 1.00 89.12 123 TRP A N 1
ATOM 915 C CA . TRP A 1 123 ? 3.926 3.648 2.757 1.00 89.12 123 TRP A CA 1
ATOM 916 C C . TRP A 1 123 ? 4.395 2.208 3.024 1.00 89.12 123 TRP A C 1
ATOM 918 O O . TRP A 1 123 ? 5.542 1.972 3.395 1.00 89.12 123 TRP A O 1
ATOM 928 N N . ALA A 1 124 ? 3.548 1.208 2.782 1.00 88.38 124 ALA A N 1
ATOM 929 C CA . ALA A 1 124 ? 3.923 -0.189 2.985 1.00 88.38 124 ALA A CA 1
ATOM 930 C C . ALA A 1 124 ? 5.050 -0.630 2.030 1.00 88.38 124 ALA A C 1
ATOM 932 O O . ALA A 1 124 ? 5.896 -1.446 2.402 1.00 88.38 124 ALA A O 1
ATOM 933 N N . LEU A 1 125 ? 5.099 -0.074 0.816 1.00 84.38 125 LEU A N 1
ATOM 934 C CA . LEU A 1 125 ? 6.180 -0.299 -0.143 1.00 84.38 125 LEU A CA 1
ATOM 935 C C . LEU A 1 125 ? 7.498 0.364 0.280 1.00 84.38 125 LEU A C 1
ATOM 937 O O . LEU A 1 125 ? 8.550 -0.224 0.030 1.00 84.38 125 LEU A O 1
ATOM 941 N N . SER A 1 126 ? 7.473 1.512 0.967 1.00 79.94 126 SER A N 1
ATOM 942 C CA . SER A 1 126 ? 8.700 2.108 1.525 1.00 79.94 126 SER A CA 1
ATOM 943 C C . SER A 1 126 ? 9.317 1.208 2.587 1.00 79.94 126 SER A C 1
ATOM 945 O O . SER A 1 126 ? 10.524 0.984 2.581 1.00 79.94 126 SER A O 1
ATOM 947 N N . PHE A 1 127 ? 8.487 0.585 3.424 1.00 75.88 127 PHE A N 1
ATOM 948 C CA . PHE A 1 127 ? 8.942 -0.392 4.410 1.00 75.88 127 PHE A CA 1
ATOM 949 C C . PHE A 1 127 ? 9.534 -1.659 3.766 1.00 75.88 127 PHE A C 1
ATOM 951 O O . PHE A 1 127 ? 10.447 -2.275 4.311 1.00 75.88 127 PHE A O 1
ATOM 958 N N . VAL A 1 128 ? 9.026 -2.051 2.595 1.00 75.94 128 VAL A N 1
ATOM 959 C CA . VAL A 1 128 ? 9.555 -3.169 1.799 1.00 75.94 128 VAL A CA 1
ATOM 960 C C . VAL A 1 128 ? 10.896 -2.835 1.147 1.00 75.94 128 VAL A C 1
ATOM 962 O O . VAL A 1 128 ? 11.767 -3.701 1.074 1.00 75.94 128 VAL A O 1
ATOM 965 N N . ASP A 1 129 ? 11.028 -1.623 0.611 1.00 71.50 129 ASP A N 1
ATOM 966 C CA . ASP A 1 129 ? 12.188 -1.198 -0.176 1.00 71.50 129 ASP A CA 1
ATOM 967 C C . ASP A 1 129 ? 13.311 -0.581 0.643 1.00 71.50 129 ASP A C 1
ATOM 969 O O . ASP A 1 129 ? 14.419 -0.430 0.105 1.00 71.50 129 ASP A O 1
ATOM 973 N N . ALA A 1 130 ? 13.027 -0.233 1.901 1.00 65.06 130 ALA A N 1
ATOM 974 C CA . ALA A 1 130 ? 14.015 0.221 2.855 1.00 65.06 130 ALA A CA 1
ATOM 975 C C . ALA A 1 130 ? 15.192 -0.771 2.869 1.00 65.06 130 ALA A C 1
ATOM 977 O O . ALA A 1 130 ? 14.973 -1.989 2.913 1.00 65.06 130 ALA A O 1
ATOM 978 N N . PRO A 1 131 ? 16.444 -0.283 2.807 1.00 52.88 131 PRO A N 1
ATOM 979 C CA . PRO A 1 131 ? 17.601 -1.155 2.887 1.00 52.88 131 PRO A CA 1
ATOM 980 C C . PRO A 1 131 ? 17.504 -2.001 4.162 1.00 52.88 131 PRO A C 1
ATOM 982 O O . PRO A 1 131 ? 17.378 -1.470 5.268 1.00 52.88 131 PRO A O 1
ATOM 985 N N . ILE A 1 132 ? 17.528 -3.329 4.018 1.00 48.03 132 ILE A N 1
ATOM 986 C CA . ILE A 1 132 ? 17.603 -4.235 5.167 1.00 48.03 132 ILE A CA 1
ATOM 987 C C . ILE A 1 132 ? 19.004 -4.070 5.760 1.00 48.03 132 ILE A C 1
ATOM 989 O O . ILE A 1 132 ? 19.944 -4.741 5.346 1.00 48.03 132 ILE A O 1
ATOM 993 N N . ASN A 1 133 ? 19.147 -3.160 6.721 1.00 37.44 133 ASN A N 1
ATOM 994 C CA . ASN A 1 133 ? 20.435 -2.868 7.352 1.00 37.44 133 ASN A CA 1
ATOM 995 C C . ASN A 1 133 ? 20.860 -3.925 8.384 1.00 37.44 133 ASN A C 1
ATOM 997 O O . ASN A 1 133 ? 21.998 -3.897 8.833 1.00 37.44 133 ASN A O 1
ATOM 1001 N N . ASN A 1 134 ? 19.979 -4.857 8.770 1.00 34.59 134 ASN A N 1
ATOM 1002 C CA . ASN A 1 134 ? 20.273 -5.862 9.794 1.00 34.59 134 ASN A CA 1
ATOM 1003 C C . ASN A 1 134 ? 19.779 -7.257 9.386 1.00 34.59 134 ASN A C 1
ATOM 1005 O O . ASN A 1 134 ? 18.604 -7.588 9.548 1.00 34.59 134 ASN A O 1
ATOM 1009 N N . LEU A 1 135 ? 20.705 -8.094 8.916 1.00 31.30 135 LEU A N 1
ATOM 1010 C CA . LEU A 1 135 ? 20.560 -9.548 8.903 1.00 31.30 135 LEU A CA 1
ATOM 1011 C C . LEU A 1 135 ? 21.088 -10.079 10.245 1.00 31.30 135 LEU A C 1
ATOM 1013 O O . LEU A 1 135 ? 22.288 -10.019 10.499 1.00 31.30 135 LEU A O 1
ATOM 1017 N N . ARG A 1 136 ? 20.211 -10.593 11.112 1.00 33.97 136 ARG A N 1
ATOM 1018 C CA . ARG A 1 136 ? 20.622 -11.395 12.276 1.00 33.97 136 ARG A CA 1
ATOM 1019 C C . ARG A 1 136 ? 20.328 -12.862 11.990 1.00 33.97 136 ARG A C 1
ATOM 1021 O O . ARG A 1 136 ? 19.176 -13.220 11.763 1.00 33.97 136 ARG A O 1
ATOM 1028 N N . LEU A 1 137 ? 21.377 -13.677 12.008 1.00 23.94 137 LEU A N 1
ATOM 1029 C CA . LEU A 1 137 ? 21.291 -15.129 12.116 1.00 23.94 137 LEU A CA 1
ATOM 1030 C C . LEU A 1 137 ? 21.165 -15.471 13.608 1.00 23.94 137 LEU A C 1
ATOM 1032 O O . LEU A 1 137 ? 21.929 -14.940 14.416 1.00 23.94 137 LEU A O 1
ATOM 1036 N N . SER A 1 138 ? 20.183 -16.300 13.958 1.00 39.53 138 SER A N 1
ATOM 1037 C CA . SER A 1 138 ? 20.110 -17.010 15.241 1.00 39.53 138 SER A CA 1
ATOM 1038 C C . SER A 1 138 ? 20.429 -18.472 15.007 1.00 39.53 138 SER A C 1
ATOM 1040 O O . SER A 1 138 ? 19.794 -19.012 14.069 1.00 39.53 138 SER A O 1
#

Radius of gyration: 15.48 Å; chains: 1; bounding box: 45×31×39 Å

Sequence (138 aa):
MTVPHTITIAGVSMVVKSTKATHVRASTIDGRTYTLRKRSITVSKYVADCDGRIYTARRRGSSPLHKRREIMDADGRLVGTTESTPDGNIELTVIDNSATNSATGSAAAGDRELDVDLGFIAWALSFVDAPINNLRLS

Foldseek 3Di:
DDDFDWDAFLNFIWTWDDPDLQWTWIATPVGWIKIWHQDDPDSAWIWIQGSNWIKIWGFDDPDPQWRKIFIATPVRDTQWMWTQHPVLDIDIDGDDPCVVPDPDPPVVVVVSSSRRRRRVVRVSVSVNPPPPPDDDDD

pLDDT: mean 77.8, std 17.9, range [23.94, 96.81]

Secondary structure (DSSP, 8-state):
-PPPEEEEETTEEEEE----TTEEEEEETT--EEEEEE-SSSTTEEEEEETTEEEEEEE-SS-SS---EEEE-TTS-EEEEEEE-TTS-EEEEE---GGGS-SSTTHHHHHHHHHHHHHHHHHHHHHHHS--------